Protein AF-A0A3B8MGX2-F1 (afdb_monomer_lite)

pLDDT: mean 72.74, std 21.65, range [36.81, 96.38]

Radius of gyration: 29.21 Å; chains: 1; bounding box: 102×42×41 Å

Foldseek 3Di:
DDDDDDDDDDDDDDDDPDPPPPDPPDDPPPPPPPDDALVNLLVCCVPDPVLVQDPVLSVQSCVLRVVLNVQVVVLVVCCVVVVDPPVVCVVVSVVSSVSNLVSNPVRDDPVSSVVSVVVVVVVVVVVPPPPPPPPPDDDDDDDD

Secondary structure (DSSP, 8-state):
-------------------------------------HHHHHHHHHH-GGG---HHHHHHHHHHHHHHHHHHHHHHHHHHHTSS-TTTTHHHHHHHHHHHHHHHHTTS-HHHHHHHHHHHHHHHHHHHTTSSSSS-SSS-----

Structure (mmCIF, N/CA/C/O backbone):
data_AF-A0A3B8MGX2-F1
#
_entry.id   AF-A0A3B8MGX2-F1
#
loop_
_atom_site.group_PDB
_atom_site.id
_atom_site.type_symbol
_atom_site.label_atom_id
_atom_site.label_alt_id
_atom_site.label_comp_id
_atom_site.label_asym_id
_atom_site.label_entity_id
_atom_site.label_seq_id
_atom_site.pdbx_PDB_ins_code
_atom_site.Cartn_x
_atom_site.Cartn_y
_atom_site.Cartn_z
_atom_site.occupancy
_atom_site.B_iso_or_equiv
_atom_site.auth_seq_id
_atom_site.auth_comp_id
_atom_site.auth_asym_id
_atom_site.auth_atom_id
_atom_site.pdbx_PDB_model_num
ATOM 1 N N . MET A 1 1 ? 86.525 -34.341 19.941 1.00 37.31 1 MET A N 1
ATOM 2 C CA . MET A 1 1 ? 87.361 -33.433 19.127 1.00 37.31 1 MET A CA 1
ATOM 3 C C . MET A 1 1 ? 86.599 -33.042 17.867 1.00 37.31 1 MET A C 1
ATOM 5 O O . MET A 1 1 ? 86.043 -33.927 17.240 1.00 37.31 1 MET A O 1
ATOM 9 N N . LYS A 1 2 ? 86.649 -31.746 17.522 1.00 37.28 2 LYS A N 1
ATOM 10 C CA . LYS A 1 2 ? 86.350 -31.121 16.215 1.00 37.28 2 LYS A CA 1
ATOM 11 C C . LYS A 1 2 ? 84.873 -31.000 15.792 1.00 37.28 2 LYS A C 1
ATOM 13 O O . LYS A 1 2 ? 84.269 -31.911 15.248 1.00 37.28 2 LYS A O 1
ATOM 18 N N . ARG A 1 3 ? 84.354 -29.781 15.997 1.00 47.06 3 ARG A N 1
ATOM 19 C CA . ARG A 1 3 ? 83.264 -29.162 15.228 1.00 47.06 3 ARG A CA 1
ATOM 20 C C . ARG A 1 3 ? 83.761 -28.895 13.804 1.00 47.06 3 ARG A C 1
ATOM 22 O O . ARG A 1 3 ? 84.873 -28.387 13.687 1.00 47.06 3 ARG A O 1
ATOM 29 N N . LEU A 1 4 ? 82.938 -29.115 12.780 1.00 48.00 4 LEU A N 1
ATOM 30 C CA . LEU A 1 4 ? 83.062 -28.420 11.496 1.00 48.00 4 LEU A CA 1
ATOM 31 C C . LEU A 1 4 ? 81.670 -28.074 10.951 1.00 48.00 4 LEU A C 1
ATOM 33 O O . LEU A 1 4 ? 80.771 -28.904 10.885 1.00 48.00 4 LEU A O 1
ATOM 37 N N . ILE A 1 5 ? 81.541 -26.788 10.657 1.00 54.38 5 ILE A N 1
ATOM 38 C CA . ILE A 1 5 ? 80.419 -26.035 10.103 1.00 54.38 5 ILE A CA 1
ATOM 39 C C . ILE A 1 5 ? 80.462 -26.178 8.581 1.00 54.38 5 ILE A C 1
ATOM 41 O O . ILE A 1 5 ? 81.555 -26.027 8.044 1.00 54.38 5 ILE A O 1
ATOM 45 N N . THR A 1 6 ? 79.316 -26.302 7.899 1.00 48.22 6 THR A N 1
ATOM 46 C CA . THR A 1 6 ? 79.133 -25.665 6.577 1.00 48.22 6 THR A CA 1
ATOM 47 C C . THR A 1 6 ? 77.664 -25.564 6.159 1.00 48.22 6 THR A C 1
ATOM 49 O O . THR A 1 6 ? 76.896 -26.517 6.223 1.00 48.22 6 THR A O 1
ATOM 52 N N . LEU A 1 7 ? 77.313 -24.348 5.741 1.00 46.53 7 LEU A N 1
ATOM 53 C CA . LEU A 1 7 ? 76.050 -23.895 5.165 1.00 46.53 7 LEU A CA 1
ATOM 54 C C . LEU A 1 7 ? 75.713 -24.604 3.844 1.00 46.53 7 LEU A C 1
ATOM 56 O O . LEU A 1 7 ? 76.597 -24.827 3.023 1.00 46.53 7 LEU A O 1
ATOM 60 N N . GLY A 1 8 ? 74.421 -24.835 3.600 1.00 42.62 8 GLY A N 1
ATOM 61 C CA . GLY A 1 8 ? 73.889 -25.301 2.317 1.00 42.62 8 GLY A CA 1
ATOM 62 C C . GLY A 1 8 ? 72.459 -24.810 2.110 1.00 42.62 8 GLY A C 1
ATOM 63 O O . GLY A 1 8 ? 71.498 -25.479 2.468 1.00 42.62 8 GLY A O 1
ATOM 64 N N . LEU A 1 9 ? 72.347 -23.596 1.585 1.00 42.53 9 LEU A N 1
ATOM 65 C CA . LEU A 1 9 ? 71.123 -22.895 1.215 1.00 42.53 9 LEU A CA 1
ATOM 66 C C . LEU A 1 9 ? 70.715 -23.338 -0.195 1.00 42.53 9 LEU A C 1
ATOM 68 O O . LEU A 1 9 ? 71.489 -23.094 -1.111 1.00 42.53 9 LEU A O 1
ATOM 72 N N . LEU A 1 10 ? 69.534 -23.938 -0.394 1.00 40.06 10 LEU A N 1
ATOM 73 C CA . LEU A 1 10 ? 68.759 -23.736 -1.628 1.00 40.06 10 LEU A CA 1
ATOM 74 C C . LEU A 1 10 ? 67.329 -24.282 -1.509 1.00 40.06 10 LEU A C 1
ATOM 76 O O . LEU A 1 10 ? 67.101 -25.475 -1.329 1.00 40.06 10 LEU A O 1
ATOM 80 N N . ALA A 1 11 ? 66.372 -23.370 -1.639 1.00 49.62 11 ALA A N 1
ATOM 81 C CA . ALA A 1 11 ? 64.960 -23.650 -1.807 1.00 49.62 11 ALA A CA 1
ATOM 82 C C . ALA A 1 11 ? 64.694 -24.302 -3.173 1.00 49.62 11 ALA A C 1
ATOM 84 O O . ALA A 1 11 ? 65.185 -23.828 -4.196 1.00 49.62 11 ALA A O 1
ATOM 85 N N . LEU A 1 12 ? 63.855 -25.338 -3.190 1.00 42.59 12 LEU A N 1
ATOM 86 C CA . LEU A 1 12 ? 63.234 -25.851 -4.408 1.00 42.59 12 LEU A CA 1
ATOM 87 C C . LEU A 1 12 ? 61.739 -26.069 -4.136 1.00 42.59 12 LEU A C 1
ATOM 89 O O . LEU A 1 12 ? 61.279 -27.176 -3.872 1.00 42.59 12 LEU A O 1
ATOM 93 N N . THR A 1 13 ? 60.978 -24.974 -4.132 1.00 47.22 13 THR A N 1
ATOM 94 C CA . THR A 1 13 ? 59.512 -25.003 -4.140 1.00 47.22 13 THR A CA 1
ATOM 95 C C . THR A 1 13 ? 59.039 -25.451 -5.519 1.00 47.22 13 THR A C 1
ATOM 97 O O . THR A 1 13 ? 59.085 -24.678 -6.476 1.00 47.22 13 THR A O 1
ATOM 100 N N . PHE A 1 14 ? 58.605 -26.706 -5.623 1.00 43.41 14 PHE A N 1
ATOM 101 C CA . PHE A 1 14 ? 57.936 -27.217 -6.814 1.00 43.41 14 PHE A CA 1
ATOM 102 C C . PHE A 1 14 ? 56.498 -26.687 -6.878 1.00 43.41 14 PHE A C 1
ATOM 104 O O . PHE A 1 14 ? 55.756 -26.713 -5.897 1.00 43.41 14 PHE A O 1
ATOM 111 N N . ALA A 1 15 ? 56.157 -26.168 -8.053 1.00 48.53 15 ALA A N 1
ATOM 112 C CA . ALA A 1 15 ? 54.910 -25.513 -8.401 1.00 48.53 15 ALA A CA 1
ATOM 113 C C . ALA A 1 15 ? 53.697 -26.450 -8.368 1.00 48.53 15 ALA A C 1
ATOM 115 O O . ALA A 1 15 ? 53.767 -27.564 -8.877 1.00 48.53 15 ALA A O 1
ATOM 116 N N . LEU A 1 16 ? 52.554 -25.926 -7.919 1.00 43.66 16 LEU A N 1
ATOM 117 C CA . LEU A 1 16 ? 51.241 -26.306 -8.440 1.00 43.66 16 LEU A CA 1
ATOM 118 C C . LEU A 1 16 ? 50.408 -25.030 -8.596 1.00 43.66 16 LEU A C 1
ATOM 120 O O . LEU A 1 16 ? 49.826 -24.513 -7.646 1.00 43.66 16 LEU A O 1
ATOM 124 N N . VAL A 1 17 ? 50.414 -24.504 -9.821 1.00 47.25 17 VAL A N 1
ATOM 125 C CA . VAL A 1 17 ? 49.466 -23.499 -10.302 1.00 47.25 17 VAL A CA 1
ATOM 126 C C . VAL A 1 17 ? 48.119 -24.204 -10.412 1.00 47.25 17 VAL A C 1
ATOM 128 O O . VAL A 1 17 ? 47.888 -24.967 -11.345 1.00 47.25 17 VAL A O 1
ATOM 131 N N . THR A 1 18 ? 47.240 -24.005 -9.436 1.00 50.69 18 THR A N 1
ATOM 132 C CA . THR A 1 18 ? 45.826 -24.313 -9.619 1.00 50.69 18 THR A CA 1
ATOM 133 C C . THR A 1 18 ? 45.207 -23.152 -10.376 1.00 50.69 18 THR A C 1
ATOM 135 O O . THR A 1 18 ? 45.078 -22.039 -9.866 1.00 50.69 18 THR A O 1
ATOM 138 N N . GLU A 1 19 ? 44.871 -23.408 -11.637 1.00 43.12 19 GLU A N 1
ATOM 139 C CA . GLU A 1 19 ? 44.037 -22.530 -12.441 1.00 43.12 19 GLU A CA 1
ATOM 140 C C . GLU A 1 19 ? 42.720 -22.302 -11.694 1.00 43.12 19 GLU A C 1
ATOM 142 O O . GLU A 1 19 ? 41.848 -23.170 -11.613 1.00 43.12 19 GLU A O 1
ATOM 147 N N . VAL A 1 20 ? 42.595 -21.120 -11.091 1.00 45.25 20 VAL A N 1
ATOM 148 C CA . VAL A 1 20 ? 41.325 -20.597 -10.603 1.00 45.25 20 VAL A CA 1
ATOM 149 C C . VAL A 1 20 ? 40.477 -20.350 -11.842 1.00 45.25 20 VAL A C 1
ATOM 151 O O . VAL A 1 20 ? 40.528 -19.285 -12.456 1.00 45.25 20 VAL A O 1
ATOM 154 N N . LEU A 1 21 ? 39.712 -21.368 -12.232 1.00 44.41 21 LEU A N 1
ATOM 155 C CA . LEU A 1 21 ? 38.570 -21.216 -13.116 1.00 44.41 21 LEU A CA 1
ATOM 156 C C . LEU A 1 21 ? 37.680 -20.140 -12.498 1.00 44.41 21 LEU A C 1
ATOM 158 O O . LEU A 1 21 ? 37.037 -20.350 -11.467 1.00 44.41 21 LEU A O 1
ATOM 162 N N . ALA A 1 22 ? 37.694 -18.961 -13.116 1.00 52.34 22 ALA A N 1
ATOM 163 C CA . ALA A 1 22 ? 36.759 -17.892 -12.844 1.00 52.34 22 ALA A CA 1
ATOM 164 C C . ALA A 1 22 ? 35.351 -18.443 -13.081 1.00 52.34 22 ALA A C 1
ATOM 166 O O . ALA A 1 22 ? 34.870 -18.527 -14.209 1.00 52.34 22 ALA A O 1
ATOM 167 N N . GLN A 1 23 ? 34.706 -18.875 -12.001 1.00 50.75 23 GLN A N 1
ATOM 168 C CA . GLN A 1 23 ? 33.312 -19.266 -12.018 1.00 50.75 23 GLN A CA 1
ATOM 169 C C . GLN A 1 23 ? 32.519 -18.031 -12.472 1.00 50.75 23 GLN A C 1
ATOM 171 O O . GLN A 1 23 ? 32.592 -16.998 -11.796 1.00 50.75 23 GLN A O 1
ATOM 176 N N . PRO A 1 24 ? 31.801 -18.076 -13.612 1.00 41.59 24 PRO A N 1
ATOM 177 C CA . PRO A 1 24 ? 30.966 -16.961 -14.021 1.00 41.59 24 PRO A CA 1
ATOM 178 C C . PRO A 1 24 ? 29.968 -16.743 -12.892 1.00 41.59 24 PRO A C 1
ATOM 180 O O . PRO A 1 24 ? 29.221 -17.654 -12.530 1.00 41.59 24 PRO A O 1
ATOM 183 N N . GLY A 1 25 ? 30.044 -15.569 -12.267 1.00 40.06 25 GLY A N 1
ATOM 184 C CA . GLY A 1 25 ? 29.260 -15.199 -11.099 1.00 40.06 25 GLY A CA 1
ATOM 185 C C . GLY A 1 25 ? 27.770 -15.212 -11.416 1.00 40.06 25 GLY A C 1
ATOM 186 O O . GLY A 1 25 ? 27.173 -14.179 -11.705 1.00 40.06 25 GLY A O 1
ATOM 187 N N . GLY A 1 26 ? 27.173 -16.399 -11.346 1.00 48.34 26 GLY A N 1
ATOM 188 C CA . GLY A 1 26 ? 25.745 -16.624 -11.308 1.00 48.34 26 GLY A CA 1
ATOM 189 C C . GLY A 1 26 ? 25.207 -16.004 -10.033 1.00 48.34 26 GLY A C 1
ATOM 190 O O . GLY A 1 26 ? 25.505 -16.433 -8.922 1.00 48.34 26 GLY A O 1
ATOM 191 N N . GLY A 1 27 ? 24.436 -14.943 -10.197 1.00 36.81 27 GLY A N 1
ATOM 192 C CA . GLY A 1 27 ? 23.870 -14.238 -9.067 1.00 36.81 27 GLY A CA 1
ATOM 193 C C . GLY A 1 27 ? 23.334 -12.897 -9.493 1.00 36.81 27 GLY A C 1
ATOM 194 O O . GLY A 1 27 ? 23.743 -11.874 -8.946 1.00 36.81 27 GLY A O 1
ATOM 195 N N . GLY A 1 28 ? 22.419 -12.904 -10.469 1.00 37.44 28 GLY A N 1
ATOM 196 C CA . GLY A 1 28 ? 21.521 -11.786 -10.705 1.00 37.44 28 GLY A CA 1
ATOM 197 C C . GLY A 1 28 ? 20.868 -11.440 -9.376 1.00 37.44 28 GLY A C 1
ATOM 198 O O . GLY A 1 28 ? 19.913 -12.088 -8.946 1.00 37.44 28 GLY A O 1
ATOM 199 N N . ARG A 1 29 ? 21.445 -10.456 -8.678 1.00 40.38 29 ARG A N 1
ATOM 200 C CA . ARG A 1 29 ? 20.875 -9.879 -7.473 1.00 40.38 29 ARG A CA 1
ATOM 201 C C . ARG A 1 29 ? 19.567 -9.286 -7.944 1.00 40.38 29 ARG A C 1
ATOM 203 O O . ARG A 1 29 ? 19.558 -8.187 -8.492 1.00 40.38 29 ARG A O 1
ATOM 210 N N . ARG A 1 30 ? 18.486 -10.056 -7.774 1.00 45.31 30 ARG A N 1
ATOM 211 C CA . ARG A 1 30 ? 17.109 -9.584 -7.820 1.00 45.31 30 ARG A CA 1
ATOM 212 C C . ARG A 1 30 ? 17.094 -8.353 -6.934 1.00 45.31 30 ARG A C 1
ATOM 214 O O . ARG A 1 30 ? 17.028 -8.447 -5.711 1.00 45.31 30 ARG A O 1
ATOM 221 N N . ARG A 1 31 ? 17.241 -7.192 -7.565 1.00 42.41 31 ARG A N 1
ATOM 222 C CA . ARG A 1 31 ? 17.052 -5.884 -6.967 1.00 42.41 31 ARG A CA 1
ATOM 223 C C . ARG A 1 31 ? 15.543 -5.787 -6.805 1.00 42.41 31 ARG A C 1
ATOM 225 O O . ARG A 1 31 ? 14.868 -5.155 -7.603 1.00 42.41 31 ARG A O 1
ATOM 232 N N . GLY A 1 32 ? 15.017 -6.566 -5.857 1.00 44.12 32 GLY A N 1
ATOM 233 C CA . GLY A 1 32 ? 13.612 -6.572 -5.510 1.00 44.12 32 GLY A CA 1
ATOM 234 C C . GLY A 1 32 ? 13.276 -5.142 -5.155 1.00 44.12 32 GLY A C 1
ATOM 235 O O . GLY A 1 32 ? 13.876 -4.588 -4.233 1.00 44.12 32 GLY A O 1
ATOM 236 N N . GLY A 1 33 ? 12.418 -4.527 -5.965 1.00 45.06 33 GLY A N 1
ATOM 237 C CA . GLY A 1 33 ? 11.895 -3.200 -5.704 1.00 45.06 33 GLY A CA 1
ATOM 238 C C . GLY A 1 33 ? 11.303 -3.217 -4.306 1.00 45.06 33 GLY A C 1
ATOM 239 O O . GLY A 1 33 ? 10.255 -3.817 -4.085 1.00 45.06 33 GLY A O 1
ATOM 240 N N . GLY A 1 34 ? 12.031 -2.628 -3.357 1.00 48.75 34 GLY A N 1
ATOM 241 C CA . GLY A 1 34 ? 11.608 -2.442 -1.978 1.00 48.75 34 GLY A CA 1
ATOM 242 C C . GLY A 1 34 ? 10.520 -1.381 -1.942 1.00 48.75 34 GLY A C 1
ATOM 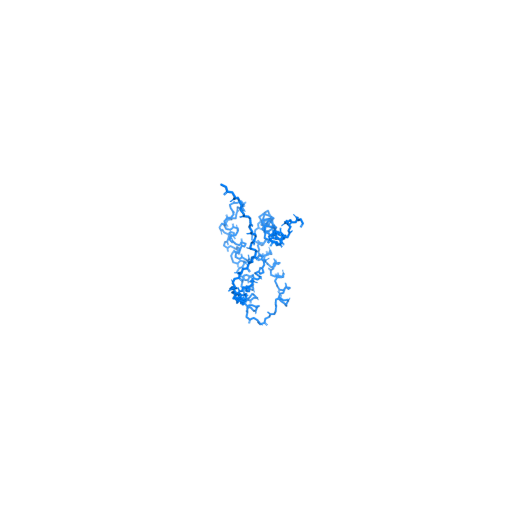243 O O . GLY A 1 34 ? 10.758 -0.255 -1.523 1.00 48.75 34 GLY A O 1
ATOM 244 N N . GLY A 1 35 ? 9.357 -1.726 -2.480 1.00 60.88 35 GLY A N 1
ATOM 245 C CA . GLY A 1 35 ? 8.132 -0.958 -2.391 1.00 60.88 35 GLY A CA 1
ATOM 246 C C . GLY A 1 35 ? 7.161 -1.711 -1.500 1.00 60.88 35 GLY A C 1
ATOM 247 O O . GLY A 1 35 ? 7.016 -2.927 -1.621 1.00 60.88 35 GLY A O 1
ATOM 248 N N . VAL A 1 36 ? 6.509 -0.988 -0.594 1.00 65.81 36 VAL A N 1
ATOM 249 C CA . VAL A 1 36 ? 5.391 -1.527 0.182 1.00 65.81 36 VAL A CA 1
ATOM 250 C C . VAL A 1 36 ? 4.317 -2.010 -0.797 1.00 65.81 36 VAL A C 1
ATOM 252 O O . VAL A 1 36 ? 3.936 -1.272 -1.705 1.00 65.81 36 VAL A O 1
ATOM 255 N N . ASN A 1 37 ? 3.854 -3.249 -0.637 1.00 83.06 37 ASN A N 1
ATOM 256 C CA . ASN A 1 37 ? 2.813 -3.841 -1.476 1.00 83.06 37 ASN A CA 1
ATOM 257 C C . ASN A 1 37 ? 1.518 -4.090 -0.682 1.00 83.06 37 ASN A C 1
ATOM 259 O O . ASN A 1 37 ? 1.527 -4.139 0.550 1.00 83.06 37 ASN A O 1
ATOM 263 N N . ALA A 1 38 ? 0.399 -4.244 -1.394 1.00 85.31 38 ALA A N 1
ATOM 264 C CA . ALA A 1 38 ? -0.926 -4.447 -0.797 1.00 85.31 38 ALA A CA 1
ATOM 265 C C . ALA A 1 38 ? -0.991 -5.654 0.149 1.00 85.31 38 ALA A C 1
ATOM 267 O O . ALA A 1 38 ? -1.525 -5.548 1.252 1.00 85.31 38 ALA A O 1
ATOM 268 N N . SER A 1 39 ? -0.399 -6.780 -0.247 1.00 86.62 39 SER A N 1
ATOM 269 C CA . SER A 1 39 ? -0.384 -8.004 0.560 1.00 86.62 39 SER A CA 1
ATOM 270 C C . SER A 1 39 ? 0.414 -7.839 1.853 1.00 86.62 39 SER A C 1
ATOM 272 O O . SER A 1 39 ? 0.032 -8.372 2.889 1.00 86.62 39 SER A O 1
ATOM 274 N N . GLN A 1 40 ? 1.503 -7.078 1.808 1.00 87.25 40 GLN A N 1
ATOM 275 C CA . GLN A 1 40 ? 2.354 -6.776 2.948 1.00 87.25 40 GLN A CA 1
ATOM 276 C C . GLN A 1 40 ? 1.637 -5.857 3.933 1.00 87.25 40 GLN A C 1
ATOM 278 O O . GLN A 1 40 ? 1.715 -6.111 5.129 1.00 87.25 40 GLN A O 1
ATOM 283 N N . ILE A 1 41 ? 0.908 -4.839 3.458 1.00 87.12 41 ILE A N 1
ATOM 284 C CA . ILE A 1 41 ? 0.064 -4.012 4.336 1.00 87.12 41 ILE A CA 1
ATOM 285 C C . ILE A 1 41 ? -1.012 -4.863 4.993 1.00 87.12 41 ILE A C 1
ATOM 287 O O . ILE A 1 41 ? -1.167 -4.805 6.209 1.00 87.12 41 ILE A O 1
ATOM 291 N N . LEU A 1 42 ? -1.737 -5.661 4.206 1.00 89.50 42 LEU A N 1
ATOM 292 C CA . LEU A 1 42 ? -2.816 -6.482 4.740 1.00 89.50 42 LEU A CA 1
ATOM 293 C C . LEU A 1 42 ? -2.290 -7.476 5.781 1.00 89.50 42 LEU A C 1
ATOM 295 O O . LEU A 1 42 ? -2.876 -7.593 6.849 1.00 89.50 42 LEU A O 1
ATOM 299 N N . GLY A 1 43 ? -1.165 -8.140 5.504 1.00 88.62 43 GLY A N 1
ATOM 300 C CA . GLY A 1 43 ? -0.521 -9.035 6.464 1.00 88.62 43 GLY A CA 1
ATOM 301 C C . GLY A 1 43 ? -0.061 -8.301 7.723 1.00 88.62 43 GLY A C 1
ATOM 302 O O . GLY A 1 43 ? -0.287 -8.776 8.827 1.00 88.62 43 GLY A O 1
ATOM 303 N N . MET A 1 44 ? 0.530 -7.118 7.575 1.00 87.81 44 MET A N 1
ATOM 304 C CA . MET A 1 44 ? 0.977 -6.322 8.715 1.00 87.81 44 MET A CA 1
ATOM 305 C C . MET A 1 44 ? -0.189 -5.912 9.619 1.00 87.81 44 MET A C 1
ATOM 307 O O . MET A 1 44 ? -0.087 -6.065 10.827 1.00 87.81 44 MET A O 1
ATOM 311 N N . LEU A 1 45 ? -1.308 -5.466 9.043 1.00 89.19 45 LEU A N 1
ATOM 312 C CA . LEU A 1 45 ? -2.506 -5.088 9.797 1.00 89.19 45 LEU A CA 1
ATOM 313 C C . LEU A 1 45 ? -3.237 -6.295 10.400 1.00 89.19 45 LEU A C 1
ATOM 315 O O . LEU A 1 45 ? -3.772 -6.192 11.495 1.00 89.19 45 LEU A O 1
ATOM 319 N N . ALA A 1 46 ? -3.254 -7.438 9.709 1.00 89.44 46 ALA A N 1
ATOM 320 C CA . ALA A 1 46 ? -3.931 -8.645 10.185 1.00 89.44 46 ALA A CA 1
ATOM 321 C C . ALA A 1 46 ? -3.258 -9.273 11.415 1.00 89.44 46 ALA A C 1
ATOM 323 O O . ALA A 1 46 ? -3.923 -9.948 12.194 1.00 89.44 46 ALA A O 1
ATOM 324 N N . PHE A 1 47 ? -1.949 -9.068 11.584 1.00 88.06 47 PHE A N 1
ATOM 325 C CA . PHE A 1 47 ? -1.172 -9.661 12.676 1.00 88.06 47 PHE A CA 1
ATOM 326 C C . PHE A 1 47 ? -0.636 -8.631 13.681 1.00 88.06 47 PHE A C 1
ATOM 328 O O . PHE A 1 47 ? 0.086 -9.004 14.604 1.00 88.06 47 PHE A O 1
ATOM 335 N N . ASP A 1 48 ? -0.980 -7.349 13.531 1.00 84.12 48 ASP A N 1
ATOM 336 C CA . ASP A 1 48 ? -0.609 -6.307 14.487 1.00 84.12 48 ASP A CA 1
ATOM 337 C C . ASP A 1 48 ? -1.717 -6.091 15.521 1.00 84.12 48 ASP A C 1
ATOM 339 O O . ASP A 1 48 ? -2.674 -5.348 15.291 1.00 84.12 48 ASP A O 1
ATOM 343 N N . ALA A 1 49 ? -1.556 -6.702 16.695 1.00 80.12 49 ALA A N 1
ATOM 344 C CA . ALA A 1 49 ? -2.473 -6.524 17.817 1.00 80.12 49 ALA A CA 1
ATOM 345 C C . ALA A 1 49 ? -2.581 -5.053 18.272 1.00 80.12 49 ALA A C 1
ATOM 347 O O . ALA A 1 49 ? -3.620 -4.643 18.792 1.00 80.12 49 ALA A O 1
ATOM 348 N N . GLU A 1 50 ? -1.551 -4.229 18.045 1.00 82.62 50 GLU A N 1
ATOM 349 C CA . GLU A 1 50 ? -1.552 -2.817 18.440 1.00 82.62 50 GLU A CA 1
ATOM 350 C C . GLU A 1 50 ? -2.367 -1.938 17.482 1.00 82.62 50 GLU A C 1
ATOM 352 O O . GLU A 1 50 ? -2.813 -0.846 17.852 1.00 82.62 50 GLU A O 1
ATOM 357 N N . SER A 1 51 ? -2.608 -2.395 16.251 1.00 81.75 51 SER A N 1
ATOM 358 C CA . SER A 1 51 ? -3.401 -1.659 15.261 1.00 81.75 51 SER A CA 1
ATOM 359 C C . SER A 1 51 ? -4.904 -1.652 15.580 1.00 81.75 51 SER A C 1
ATOM 361 O O . SER A 1 51 ? -5.626 -0.768 15.103 1.00 81.75 51 SER A O 1
ATOM 363 N N . ASN A 1 52 ? -5.362 -2.580 16.435 1.00 86.75 52 ASN A N 1
ATOM 364 C CA . ASN A 1 52 ? -6.761 -2.758 16.841 1.00 86.75 52 ASN A CA 1
ATOM 365 C C . ASN A 1 52 ? -7.725 -2.718 15.639 1.00 86.75 52 ASN A C 1
ATOM 367 O O . ASN A 1 52 ? -8.723 -1.990 15.634 1.00 86.75 52 ASN A O 1
ATOM 371 N N . ILE A 1 53 ? -7.345 -3.413 14.566 1.00 91.62 53 ILE A N 1
ATOM 372 C CA . ILE A 1 53 ? -8.125 -3.535 13.335 1.00 91.62 53 ILE A CA 1
ATOM 373 C C . ILE A 1 53 ? -9.163 -4.631 13.556 1.00 91.62 53 ILE A C 1
ATOM 375 O O . ILE A 1 53 ? -8.830 -5.711 14.036 1.00 91.62 53 ILE A O 1
ATOM 379 N N . THR A 1 54 ? -10.421 -4.361 13.215 1.00 93.31 54 THR A N 1
ATOM 380 C CA . THR A 1 54 ? -11.481 -5.371 13.334 1.00 93.31 54 THR A CA 1
ATOM 381 C C . THR A 1 54 ? -11.497 -6.317 12.133 1.00 93.31 54 THR A C 1
ATOM 383 O O . THR A 1 54 ? -11.067 -5.948 11.038 1.00 93.31 54 THR A O 1
ATOM 386 N N . ASP A 1 55 ? -12.080 -7.505 12.294 1.00 93.00 55 ASP A N 1
ATOM 387 C CA . ASP A 1 55 ? -12.263 -8.456 11.187 1.00 93.00 55 ASP A CA 1
ATOM 388 C C . ASP A 1 55 ? -13.048 -7.836 10.020 1.00 93.00 55 ASP A C 1
ATOM 390 O O . ASP A 1 55 ? -12.656 -7.962 8.858 1.00 93.00 55 ASP A O 1
ATOM 394 N N . ASP A 1 56 ? -14.091 -7.057 10.320 1.00 95.12 56 ASP A N 1
ATOM 395 C CA . ASP A 1 56 ? -14.843 -6.300 9.315 1.00 95.12 56 ASP A CA 1
ATOM 396 C C . ASP A 1 56 ? -13.960 -5.303 8.551 1.00 95.12 56 ASP A C 1
ATOM 398 O O . ASP A 1 56 ? -14.108 -5.130 7.336 1.00 95.12 56 ASP A O 1
ATOM 402 N N . GLN A 1 57 ? -13.030 -4.633 9.242 1.00 94.69 57 GLN A N 1
ATOM 403 C CA . GLN A 1 57 ? -12.063 -3.747 8.597 1.00 94.69 57 GLN A CA 1
ATOM 404 C C . GLN A 1 57 ? -11.085 -4.542 7.726 1.00 94.69 57 GLN A C 1
ATOM 406 O O . GLN A 1 57 ? -10.780 -4.088 6.625 1.00 94.69 57 GLN A O 1
ATOM 411 N N . LEU A 1 58 ? -10.643 -5.734 8.142 1.00 94.31 58 LEU A N 1
ATOM 412 C CA . LEU A 1 58 ? -9.789 -6.603 7.320 1.00 94.31 58 LEU A CA 1
ATOM 413 C C . LEU A 1 58 ? -10.498 -7.071 6.045 1.00 94.31 58 LEU A C 1
ATOM 415 O O . LEU A 1 58 ? -9.900 -7.047 4.966 1.00 94.31 58 LEU A O 1
ATOM 419 N N . VAL A 1 59 ? -11.778 -7.445 6.131 1.00 96.31 59 VAL A N 1
ATOM 420 C CA . VAL A 1 59 ? -12.584 -7.827 4.959 1.00 96.31 59 VAL A CA 1
ATOM 421 C C . VAL A 1 59 ? -12.717 -6.652 3.988 1.00 96.31 59 VAL A C 1
ATOM 423 O O . VAL A 1 59 ? -12.472 -6.808 2.787 1.00 96.31 59 VAL A O 1
ATOM 426 N N . LYS A 1 60 ? -13.034 -5.455 4.496 1.00 96.38 60 LYS A N 1
ATOM 427 C CA . LYS A 1 60 ? -13.144 -4.234 3.680 1.00 96.38 60 LYS A CA 1
ATOM 428 C C . LYS A 1 60 ? -11.807 -3.823 3.067 1.00 96.38 60 LYS A C 1
ATOM 430 O O . LYS A 1 60 ? -11.760 -3.499 1.883 1.00 96.38 60 LYS A O 1
ATOM 435 N N . LEU A 1 61 ? -10.715 -3.905 3.828 1.00 95.19 61 LEU A N 1
ATOM 436 C CA . LEU A 1 61 ? -9.360 -3.659 3.331 1.00 95.19 61 LEU A CA 1
ATOM 437 C C . LEU A 1 61 ? -9.006 -4.619 2.203 1.00 95.19 61 LEU A C 1
ATOM 439 O O . LEU A 1 61 ? -8.484 -4.190 1.180 1.00 95.19 61 LEU A O 1
ATOM 443 N N . ARG A 1 62 ? -9.316 -5.910 2.348 1.00 94.38 62 ARG A N 1
ATOM 444 C CA . ARG A 1 62 ? -9.074 -6.897 1.293 1.00 94.38 62 ARG A CA 1
ATOM 445 C C . ARG A 1 62 ? -9.812 -6.533 0.009 1.00 94.38 62 ARG A C 1
ATOM 447 O O . ARG A 1 62 ? -9.217 -6.606 -1.064 1.00 94.38 62 ARG A O 1
ATOM 454 N N . ALA A 1 63 ? -11.079 -6.139 0.116 1.00 96.12 63 ALA A N 1
ATOM 455 C CA . ALA A 1 63 ? -11.874 -5.711 -1.030 1.00 96.12 63 ALA A CA 1
ATOM 456 C C . ALA A 1 63 ? -11.291 -4.447 -1.690 1.00 96.12 63 ALA A C 1
ATOM 458 O O . ALA A 1 63 ? -11.109 -4.433 -2.906 1.00 96.12 63 ALA A O 1
ATOM 459 N N . ALA A 1 64 ? -10.924 -3.437 -0.893 1.00 94.94 64 ALA A N 1
ATOM 460 C CA . ALA A 1 64 ? -10.359 -2.175 -1.372 1.00 94.94 64 ALA A CA 1
ATOM 461 C C . ALA A 1 64 ? -8.959 -2.333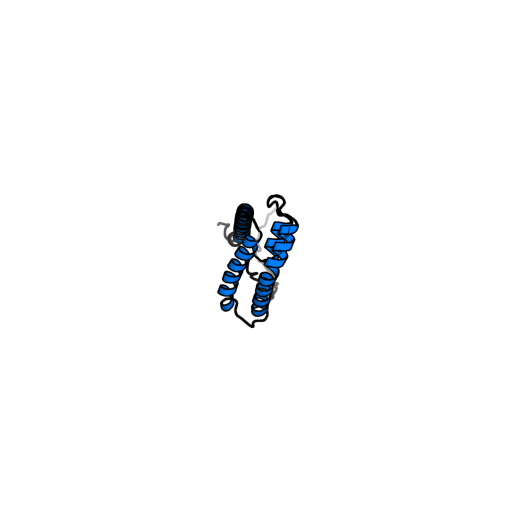 -1.996 1.00 94.94 64 ALA A C 1
ATOM 463 O O . ALA A 1 64 ? -8.642 -1.700 -2.999 1.00 94.94 64 ALA A O 1
ATOM 464 N N . LEU A 1 65 ? -8.119 -3.207 -1.435 1.00 94.38 65 LEU A N 1
ATOM 465 C CA . LEU A 1 65 ? -6.737 -3.411 -1.875 1.00 94.38 65 LEU A CA 1
ATOM 466 C C . LEU A 1 65 ? -6.605 -4.369 -3.063 1.00 94.38 65 LEU A C 1
ATOM 468 O O . LEU A 1 65 ? -5.599 -4.317 -3.770 1.00 94.38 65 LEU A O 1
ATOM 472 N N . LYS A 1 66 ? -7.593 -5.240 -3.308 1.00 95.06 66 LYS A N 1
ATOM 473 C CA . LYS A 1 66 ? -7.585 -6.198 -4.426 1.00 95.06 66 LYS A CA 1
ATOM 474 C C . LYS A 1 66 ? -7.297 -5.551 -5.796 1.00 95.06 66 LYS A C 1
ATOM 476 O O . LYS A 1 66 ? -6.391 -6.047 -6.467 1.00 95.06 66 LYS A O 1
ATOM 481 N N . PRO A 1 67 ? -7.983 -4.472 -6.229 1.00 94.19 67 PRO A N 1
ATOM 482 C CA . PRO A 1 67 ? -7.692 -3.845 -7.521 1.00 94.19 67 PRO A CA 1
ATOM 483 C C . PRO A 1 67 ? -6.275 -3.257 -7.586 1.00 94.19 67 PRO A C 1
ATOM 485 O O . PRO A 1 67 ? -5.578 -3.456 -8.580 1.00 94.19 67 PRO A O 1
ATOM 488 N N . VAL A 1 68 ? -5.807 -2.608 -6.513 1.00 93.69 68 VAL A N 1
ATOM 489 C CA . VAL A 1 68 ? -4.445 -2.041 -6.439 1.00 93.69 68 VAL A CA 1
ATOM 490 C C . VAL A 1 68 ? -3.392 -3.150 -6.520 1.00 93.69 68 VAL A C 1
ATOM 492 O O . VAL A 1 68 ? -2.405 -3.035 -7.247 1.00 93.69 68 VAL A O 1
ATOM 495 N N . HIS A 1 69 ? -3.621 -4.266 -5.823 1.00 92.62 69 HIS A N 1
ATOM 496 C CA . HIS A 1 69 ? -2.750 -5.437 -5.875 1.00 92.62 69 HIS A CA 1
ATOM 497 C C . HIS A 1 69 ? -2.654 -6.029 -7.284 1.00 92.62 69 HIS A C 1
ATOM 499 O O . HIS A 1 69 ? -1.570 -6.429 -7.717 1.00 92.62 69 HIS A O 1
ATOM 505 N N . GLN A 1 70 ? -3.774 -6.078 -8.004 1.00 94.69 70 GLN A N 1
ATOM 506 C CA . GLN A 1 70 ? -3.809 -6.602 -9.361 1.00 94.69 70 GLN A CA 1
ATOM 507 C C . GLN A 1 70 ? -3.010 -5.711 -10.319 1.00 94.69 70 GLN A C 1
ATOM 509 O O . GLN A 1 70 ? -2.089 -6.212 -10.961 1.00 94.69 70 GLN A O 1
ATOM 514 N N . LYS A 1 71 ? -3.228 -4.387 -10.289 1.00 93.00 71 LYS A N 1
ATOM 515 C CA . LYS A 1 71 ? -2.421 -3.420 -11.057 1.00 93.00 71 LYS A CA 1
ATOM 516 C C . LYS A 1 71 ? -0.925 -3.551 -10.761 1.00 93.00 71 LYS A C 1
ATOM 518 O O . LYS A 1 71 ? -0.109 -3.599 -11.676 1.00 93.00 71 LYS A O 1
ATOM 523 N N . GLN A 1 72 ? -0.557 -3.656 -9.482 1.00 90.75 72 GLN A N 1
ATOM 524 C CA . GLN A 1 72 ? 0.838 -3.840 -9.078 1.00 90.75 72 GLN A CA 1
ATOM 525 C C . GLN A 1 72 ? 1.426 -5.150 -9.620 1.00 90.75 72 GLN A C 1
ATOM 527 O O . GLN A 1 72 ? 2.579 -5.183 -10.051 1.00 90.75 72 GLN A O 1
ATOM 532 N N . THR A 1 73 ? 0.650 -6.232 -9.596 1.00 91.44 73 THR A N 1
ATOM 533 C CA . THR A 1 73 ? 1.077 -7.545 -10.094 1.00 91.44 73 THR A CA 1
ATOM 534 C C . THR A 1 73 ? 1.290 -7.522 -11.602 1.00 91.44 73 THR A C 1
ATOM 536 O O . THR A 1 73 ? 2.290 -8.062 -12.075 1.00 91.44 73 THR A O 1
ATOM 539 N N . ASP A 1 74 ? 0.389 -6.886 -12.346 1.00 92.88 74 ASP A N 1
ATOM 540 C CA . ASP A 1 74 ? 0.477 -6.778 -13.801 1.00 92.88 74 ASP A CA 1
ATOM 541 C C . ASP A 1 74 ? 1.646 -5.874 -14.219 1.00 92.88 74 ASP A C 1
ATOM 543 O O . ASP A 1 74 ? 2.439 -6.256 -15.077 1.00 92.88 74 ASP A O 1
ATOM 547 N N . LEU A 1 75 ? 1.866 -4.759 -13.514 1.00 90.62 75 LEU A N 1
ATOM 548 C CA . LEU A 1 75 ? 3.016 -3.878 -13.737 1.00 90.62 75 LEU A CA 1
ATOM 549 C C . LEU A 1 75 ? 4.356 -4.570 -13.433 1.00 90.62 75 LEU A C 1
ATOM 551 O O . LEU A 1 75 ? 5.331 -4.439 -14.167 1.00 90.62 75 LEU A O 1
ATOM 555 N N . LEU A 1 76 ? 4.431 -5.356 -12.355 1.00 88.88 76 LEU A N 1
ATOM 556 C CA . LEU A 1 76 ? 5.629 -6.153 -12.067 1.00 88.88 76 LEU A CA 1
ATOM 557 C C . LEU A 1 76 ? 5.822 -7.294 -13.071 1.00 88.88 76 LEU A C 1
ATOM 559 O O . LEU A 1 76 ? 6.960 -7.706 -13.311 1.00 88.88 76 LEU A O 1
ATOM 563 N N . ARG A 1 77 ? 4.732 -7.829 -13.632 1.00 91.44 77 ARG A N 1
ATOM 564 C CA . ARG A 1 77 ? 4.781 -8.852 -14.678 1.00 91.44 77 ARG A CA 1
ATOM 565 C C . ARG A 1 77 ? 5.350 -8.272 -15.968 1.00 91.44 77 ARG A C 1
ATOM 567 O O . ARG A 1 77 ? 6.266 -8.895 -16.497 1.00 91.44 77 ARG A O 1
ATOM 574 N N . SER A 1 78 ? 4.895 -7.096 -16.407 1.00 91.12 78 SER A N 1
ATOM 575 C CA . SER A 1 78 ? 5.391 -6.452 -17.632 1.00 91.12 78 SER A CA 1
ATOM 576 C C . SER A 1 78 ? 6.901 -6.207 -17.548 1.00 91.12 78 SER A C 1
ATOM 578 O O . SER A 1 78 ? 7.643 -6.621 -18.437 1.00 91.12 78 SER A O 1
ATOM 580 N N . VAL A 1 79 ? 7.390 -5.694 -16.411 1.00 90.56 79 VAL A N 1
ATOM 581 C CA . VAL A 1 79 ? 8.836 -5.528 -16.170 1.00 90.56 79 VAL A CA 1
ATOM 582 C C . VAL A 1 79 ? 9.575 -6.860 -16.180 1.00 90.56 79 VAL A C 1
ATOM 584 O O . VAL A 1 79 ? 10.629 -6.991 -16.792 1.00 90.56 79 VAL A O 1
ATOM 587 N N . ARG A 1 80 ? 9.047 -7.879 -15.492 1.00 88.62 80 ARG A N 1
ATOM 588 C CA . ARG A 1 80 ? 9.705 -9.193 -15.413 1.00 88.62 80 ARG A CA 1
ATOM 589 C C . ARG A 1 80 ? 9.783 -9.881 -16.774 1.00 88.62 80 ARG A C 1
ATOM 591 O O . ARG A 1 80 ? 10.738 -10.612 -17.013 1.00 88.62 80 ARG A O 1
ATOM 598 N N . SER A 1 81 ? 8.777 -9.679 -17.618 1.00 92.69 81 SER A N 1
ATOM 599 C CA . SER A 1 81 ? 8.734 -10.220 -18.976 1.00 92.69 81 SER A CA 1
ATOM 600 C C . SER A 1 81 ? 9.623 -9.464 -19.967 1.00 92.69 81 SER A C 1
ATOM 602 O O . SER A 1 81 ? 9.864 -9.977 -21.052 1.00 92.69 81 SER A O 1
ATOM 604 N N . GLY A 1 82 ? 10.126 -8.279 -19.597 1.00 89.44 82 GLY A N 1
ATOM 605 C CA . GLY A 1 82 ? 10.892 -7.406 -20.489 1.00 89.44 82 GLY A CA 1
ATOM 606 C C . GLY A 1 82 ? 10.033 -6.575 -21.447 1.00 89.44 82 GLY A C 1
ATOM 607 O O . GLY A 1 82 ? 10.583 -5.908 -22.310 1.00 89.44 82 GLY A O 1
ATOM 608 N N . GLU A 1 83 ? 8.705 -6.593 -21.300 1.00 92.12 83 GLU A N 1
ATOM 609 C CA . GLU A 1 83 ? 7.774 -5.778 -22.097 1.00 92.12 83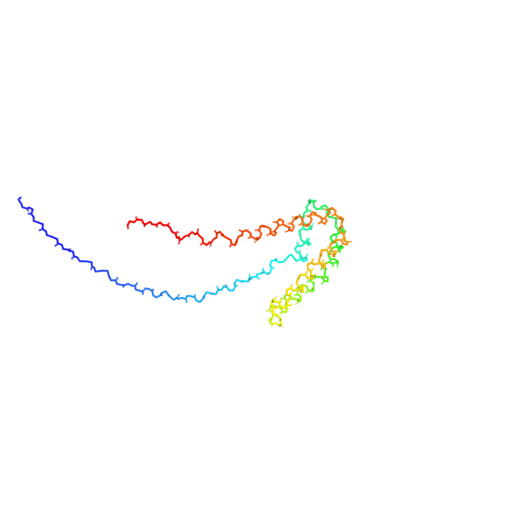 GLU A CA 1
ATOM 610 C C . GLU A 1 83 ? 7.943 -4.275 -21.827 1.00 92.12 8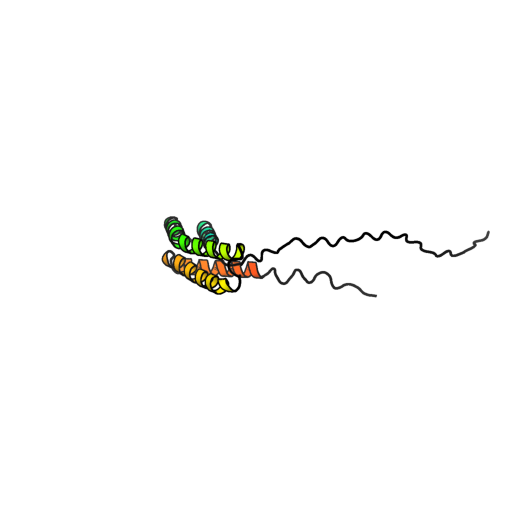3 GLU A C 1
ATOM 612 O O . GLU A 1 83 ? 7.767 -3.455 -22.723 1.00 92.12 83 GLU A O 1
ATOM 617 N N . ARG A 1 84 ? 8.284 -3.908 -20.585 1.00 89.25 84 ARG A N 1
ATOM 618 C CA . ARG A 1 84 ? 8.553 -2.523 -20.174 1.00 89.25 84 ARG A CA 1
ATOM 619 C C . ARG A 1 84 ? 9.822 -2.454 -19.341 1.00 89.25 84 ARG A C 1
ATOM 621 O O . ARG A 1 84 ? 10.053 -3.328 -18.501 1.00 89.25 84 ARG A O 1
ATOM 628 N N . ASP A 1 85 ? 10.589 -1.381 -19.496 1.00 88.94 85 ASP A N 1
ATOM 629 C CA . ASP A 1 85 ? 11.752 -1.142 -18.651 1.00 88.94 85 ASP A CA 1
ATOM 630 C C . ASP A 1 85 ? 11.357 -0.653 -17.254 1.00 88.94 85 ASP A C 1
ATOM 632 O O . ASP A 1 85 ? 10.315 -0.034 -17.025 1.00 88.94 85 ASP A O 1
ATOM 636 N N . PHE A 1 86 ? 12.229 -0.913 -16.273 1.00 82.62 86 PHE A N 1
ATOM 637 C CA . PHE A 1 86 ? 11.983 -0.489 -14.892 1.00 82.62 86 PHE A CA 1
ATOM 638 C C . PHE A 1 86 ? 11.910 1.040 -14.745 1.00 82.62 86 PHE A C 1
ATOM 640 O O . PHE A 1 86 ? 11.240 1.540 -13.841 1.00 82.62 86 PHE A O 1
ATOM 647 N N . GLN A 1 87 ? 12.621 1.784 -15.598 1.00 86.50 87 GLN A N 1
ATOM 648 C CA . GLN A 1 87 ? 12.569 3.246 -15.586 1.00 86.50 87 GLN A CA 1
ATOM 649 C C . GLN A 1 87 ? 11.187 3.749 -16.010 1.00 86.50 87 GLN A C 1
ATOM 651 O O . GLN A 1 87 ? 10.638 4.619 -15.335 1.00 86.50 87 GLN A O 1
ATOM 656 N N . ASP A 1 88 ? 10.586 3.116 -17.016 1.00 86.50 88 ASP A N 1
ATOM 657 C CA . ASP A 1 88 ?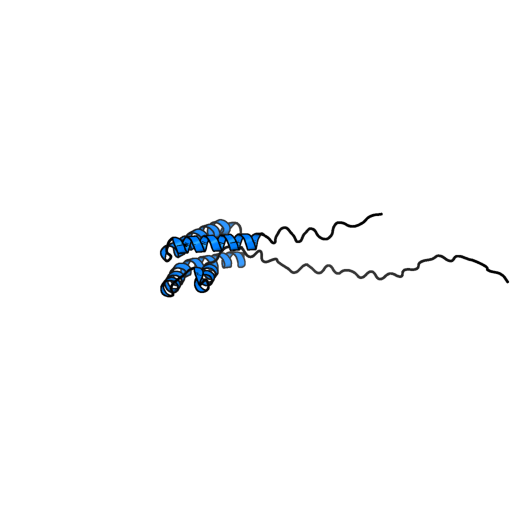 9.301 3.521 -17.593 1.00 86.50 88 ASP A CA 1
ATOM 658 C C . ASP A 1 88 ? 8.119 3.256 -16.663 1.00 86.50 88 ASP A C 1
ATOM 660 O O . ASP A 1 88 ? 7.103 3.939 -16.728 1.00 86.50 88 ASP A O 1
ATOM 664 N N . VAL A 1 89 ? 8.227 2.256 -15.786 1.00 88.12 89 VAL A N 1
ATOM 665 C CA . VAL A 1 89 ? 7.171 1.936 -14.811 1.00 88.12 89 VAL A CA 1
ATOM 666 C C . VAL A 1 89 ? 7.359 2.644 -13.470 1.00 88.12 89 VAL A C 1
ATOM 668 O O . VAL A 1 89 ? 6.593 2.416 -12.533 1.00 88.12 89 VAL A O 1
ATOM 671 N N . ARG A 1 90 ? 8.415 3.450 -13.309 1.00 86.12 90 ARG A N 1
ATOM 672 C CA . ARG A 1 90 ? 8.757 4.042 -12.009 1.00 86.12 90 ARG A CA 1
ATOM 673 C C . ARG A 1 90 ? 7.675 5.001 -11.521 1.00 86.12 90 ARG A C 1
ATOM 675 O O . ARG A 1 90 ? 7.370 5.002 -10.329 1.00 86.12 90 ARG A O 1
ATOM 682 N N . GLU A 1 91 ? 7.121 5.802 -12.421 1.00 87.56 91 GLU A N 1
ATOM 683 C CA . GLU A 1 91 ? 6.016 6.714 -12.115 1.00 87.56 91 GLU A CA 1
ATOM 684 C C . GLU A 1 91 ? 4.743 5.938 -11.783 1.00 87.56 91 GLU A C 1
ATOM 686 O O . GLU A 1 91 ? 4.135 6.197 -10.748 1.00 87.56 91 GLU A O 1
ATOM 691 N N . ASP A 1 92 ? 4.425 4.894 -12.552 1.00 88.38 92 ASP A N 1
ATOM 692 C CA . ASP A 1 92 ? 3.295 4.002 -12.270 1.00 88.38 92 ASP A CA 1
ATOM 693 C C . ASP A 1 92 ? 3.412 3.362 -10.874 1.00 88.38 92 ASP A C 1
ATOM 695 O O . ASP A 1 92 ? 2.444 3.303 -10.115 1.00 88.38 92 ASP A O 1
ATOM 699 N N . MET A 1 93 ? 4.619 2.942 -10.478 1.00 85.75 93 MET A N 1
ATOM 700 C CA . MET A 1 93 ? 4.888 2.419 -9.132 1.00 85.75 93 MET A CA 1
ATOM 701 C C . MET A 1 93 ? 4.704 3.474 -8.032 1.00 85.75 93 MET A C 1
ATOM 703 O O . MET A 1 93 ? 4.275 3.136 -6.925 1.00 85.75 93 MET A O 1
ATOM 707 N N . LEU A 1 94 ? 5.039 4.740 -8.300 1.00 86.38 94 LEU A N 1
ATOM 708 C CA . LEU A 1 94 ? 4.811 5.843 -7.361 1.00 86.38 94 LEU A CA 1
ATOM 709 C C . LEU A 1 94 ? 3.316 6.145 -7.225 1.00 86.38 94 LEU A C 1
ATOM 711 O O . LEU A 1 94 ? 2.829 6.266 -6.100 1.00 86.38 94 LEU A O 1
ATOM 715 N N . SER A 1 95 ? 2.588 6.185 -8.339 1.00 89.50 95 SER A N 1
ATOM 716 C CA . SER A 1 95 ? 1.136 6.378 -8.367 1.00 89.50 95 SER A CA 1
ATOM 717 C C . SER A 1 95 ? 0.408 5.265 -7.614 1.00 89.50 95 SER A C 1
ATOM 719 O O . SER A 1 95 ? -0.431 5.548 -6.759 1.00 89.50 95 SER A O 1
ATOM 721 N N . LEU A 1 96 ? 0.813 4.003 -7.807 1.00 89.94 96 LEU A N 1
ATOM 722 C CA . LEU A 1 96 ? 0.261 2.864 -7.066 1.00 89.94 96 LEU A CA 1
ATOM 723 C C . LEU A 1 96 ? 0.440 2.995 -5.553 1.00 89.94 96 LEU A C 1
ATOM 725 O O . LEU A 1 96 ? -0.428 2.563 -4.798 1.00 89.94 96 LEU A O 1
ATOM 729 N N . ARG A 1 97 ? 1.535 3.603 -5.082 1.00 84.88 97 ARG A N 1
ATOM 730 C CA . ARG A 1 97 ? 1.722 3.872 -3.648 1.00 84.88 97 ARG A CA 1
ATOM 731 C C . ARG A 1 97 ? 0.699 4.884 -3.122 1.00 84.88 97 ARG A C 1
ATOM 733 O O . ARG A 1 97 ? 0.272 4.748 -1.977 1.00 84.88 97 ARG A O 1
ATOM 740 N N . GLY A 1 98 ? 0.327 5.876 -3.929 1.00 87.94 98 GLY A N 1
ATOM 741 C CA . GLY A 1 98 ? -0.746 6.822 -3.616 1.00 87.94 98 GLY A CA 1
ATOM 742 C C . GLY A 1 98 ? -2.096 6.117 -3.504 1.00 87.94 98 GLY A C 1
ATOM 743 O O . GLY A 1 98 ? -2.714 6.169 -2.441 1.00 87.94 98 GLY A O 1
ATOM 744 N N . GLU A 1 99 ? -2.477 5.365 -4.543 1.00 91.44 99 GLU A N 1
ATOM 745 C CA . GLU A 1 99 ? -3.729 4.587 -4.574 1.00 91.44 99 GLU A CA 1
ATOM 746 C C . GLU A 1 99 ? -3.842 3.627 -3.380 1.00 91.44 99 GLU A C 1
ATOM 748 O O . GLU A 1 99 ? -4.903 3.462 -2.781 1.00 91.44 99 GLU A O 1
ATOM 753 N N . LEU A 1 100 ? -2.726 3.004 -2.996 1.00 89.81 100 LEU A N 1
ATOM 754 C CA . LEU A 1 100 ? -2.646 2.110 -1.848 1.00 89.81 100 LEU A CA 1
ATOM 755 C C . LEU A 1 100 ? -2.996 2.825 -0.534 1.00 89.81 100 LEU A C 1
ATOM 757 O O . LEU A 1 100 ? -3.774 2.305 0.263 1.00 89.81 100 LEU A O 1
ATOM 761 N N . ILE A 1 101 ? -2.419 4.006 -0.291 1.00 87.69 101 ILE A N 1
ATOM 762 C CA . ILE A 1 101 ? -2.673 4.785 0.931 1.00 87.69 101 ILE A CA 1
ATOM 763 C C . ILE A 1 101 ? -4.116 5.283 0.954 1.00 87.69 101 ILE A C 1
ATOM 765 O O . ILE A 1 101 ? -4.753 5.247 2.009 1.00 87.69 101 ILE A O 1
ATOM 769 N N . GLU A 1 102 ? -4.634 5.720 -0.188 1.00 91.56 102 GLU A N 1
ATOM 770 C CA . GLU A 1 102 ? -6.016 6.168 -0.329 1.00 91.56 102 GLU A CA 1
ATOM 771 C C . GLU A 1 102 ? -7.002 5.033 -0.019 1.00 91.56 102 GLU A C 1
ATOM 773 O O . GLU A 1 102 ? -7.861 5.184 0.852 1.00 91.56 102 GLU A O 1
ATOM 778 N N . ALA A 1 103 ? -6.804 3.858 -0.625 1.00 92.69 103 ALA A N 1
ATOM 779 C CA . ALA A 1 103 ? -7.638 2.679 -0.397 1.00 92.69 103 ALA A CA 1
ATOM 780 C C . ALA A 1 103 ? -7.652 2.241 1.076 1.00 92.69 103 ALA A C 1
ATOM 782 O O . ALA A 1 103 ? -8.698 1.868 1.608 1.00 92.69 103 ALA A O 1
ATOM 783 N N . VAL A 1 104 ? -6.506 2.313 1.761 1.00 91.75 104 VAL A N 1
ATOM 784 C CA . VAL A 1 104 ? -6.437 2.029 3.201 1.00 91.75 104 VAL A CA 1
ATOM 785 C C . VAL A 1 104 ? -7.164 3.101 4.017 1.00 91.75 104 VAL A C 1
ATOM 787 O O . VAL A 1 104 ? -7.911 2.772 4.940 1.00 91.75 104 VAL A O 1
ATOM 790 N N . SER A 1 105 ? -6.969 4.377 3.681 1.00 91.50 105 SER A N 1
ATOM 791 C CA . SER A 1 105 ? -7.546 5.507 4.422 1.00 91.50 105 SER A CA 1
ATOM 792 C C . SER A 1 105 ? -9.070 5.576 4.308 1.00 91.50 105 SER A C 1
ATOM 794 O O . SER A 1 105 ? -9.716 6.104 5.205 1.00 91.50 105 SER A O 1
ATOM 796 N N . ALA A 1 106 ? -9.654 4.994 3.258 1.00 93.94 106 ALA A N 1
ATOM 797 C CA . ALA A 1 106 ? -11.103 4.869 3.106 1.00 93.94 106 ALA A CA 1
ATOM 798 C C . ALA A 1 106 ? -11.747 3.869 4.091 1.00 93.94 106 ALA A C 1
ATOM 800 O O . ALA A 1 106 ? -12.948 3.938 4.346 1.00 93.94 106 ALA A O 1
ATOM 801 N N . VAL A 1 107 ? -10.971 2.925 4.638 1.00 94.62 107 VAL A N 1
ATOM 802 C CA . VAL A 1 107 ? -11.470 1.865 5.539 1.00 94.62 107 VAL A CA 1
ATOM 803 C C . VAL A 1 107 ? -11.048 2.100 6.990 1.00 94.62 107 VAL A C 1
ATOM 805 O O . VAL A 1 107 ? -11.760 1.728 7.930 1.00 94.62 107 VAL A O 1
ATOM 808 N N . LEU A 1 108 ? -9.870 2.687 7.184 1.00 93.25 108 LEU A N 1
ATOM 809 C CA . LEU A 1 108 ? -9.272 2.876 8.497 1.00 93.25 108 LEU A CA 1
ATOM 810 C C . LEU A 1 108 ? -9.579 4.245 9.087 1.00 93.25 108 LEU A C 1
ATOM 812 O O . LEU A 1 108 ? -9.726 5.244 8.391 1.00 93.25 108 LEU A O 1
ATOM 816 N N . ARG A 1 109 ? -9.610 4.304 10.419 1.00 93.19 109 ARG A N 1
ATOM 817 C CA . ARG A 1 109 ? -9.674 5.578 11.142 1.00 93.19 109 ARG A CA 1
ATOM 818 C C . ARG A 1 109 ? -8.334 6.305 11.025 1.00 93.19 109 ARG A C 1
ATOM 820 O O . ARG A 1 109 ? -7.287 5.661 10.957 1.00 93.19 109 ARG A O 1
ATOM 827 N N . ALA A 1 110 ? -8.342 7.633 11.134 1.00 89.75 110 ALA A N 1
ATOM 828 C CA . ALA A 1 110 ? -7.128 8.454 11.042 1.00 89.75 110 ALA A CA 1
ATOM 829 C C . ALA A 1 110 ? -5.989 7.970 11.966 1.00 89.75 110 ALA A C 1
ATOM 831 O O . ALA A 1 110 ? -4.851 7.826 11.528 1.00 89.75 110 ALA A O 1
ATOM 832 N N . ALA A 1 111 ? -6.299 7.615 13.219 1.00 89.12 111 ALA A N 1
ATOM 833 C CA . ALA A 1 111 ? -5.303 7.093 14.160 1.00 89.12 111 ALA A CA 1
ATOM 834 C C . ALA A 1 111 ? -4.667 5.760 13.706 1.00 89.12 111 ALA A C 1
ATOM 836 O O . ALA A 1 111 ? -3.474 5.544 13.909 1.00 89.12 111 ALA A O 1
ATOM 837 N N . GLN A 1 112 ? -5.443 4.875 13.072 1.00 90.31 112 GLN A N 1
ATOM 838 C CA . GLN A 1 112 ? -4.947 3.603 12.531 1.00 90.31 112 GLN A CA 1
ATOM 839 C C . GLN A 1 112 ? -4.057 3.843 11.300 1.00 90.31 112 GLN A C 1
ATOM 841 O O . GLN A 1 112 ? -3.019 3.199 11.152 1.00 90.31 112 GLN A O 1
ATOM 846 N N . VAL A 1 113 ? -4.410 4.821 10.457 1.00 90.00 113 VAL A N 1
ATOM 847 C CA . VAL A 1 113 ? -3.598 5.237 9.301 1.00 90.00 113 VAL A CA 1
ATOM 848 C C . VAL A 1 113 ? -2.242 5.795 9.739 1.00 90.00 113 VAL A C 1
ATOM 850 O O . VAL A 1 113 ? -1.213 5.424 9.175 1.00 90.00 113 VAL A O 1
ATOM 853 N N . GLU A 1 114 ? -2.203 6.651 10.761 1.00 89.62 114 GLU A N 1
ATOM 854 C CA . GLU A 1 114 ? -0.942 7.216 11.262 1.00 89.62 114 GLU A CA 1
ATOM 855 C C . GLU A 1 114 ? -0.023 6.151 11.880 1.00 89.62 114 GLU A C 1
ATOM 857 O O . GLU A 1 114 ? 1.194 6.156 11.648 1.00 89.62 114 GLU A O 1
ATOM 862 N N . ARG A 1 115 ? -0.590 5.166 12.589 1.00 88.31 115 ARG A N 1
ATOM 863 C CA . ARG A 1 115 ? 0.179 4.003 13.065 1.00 88.31 115 ARG A CA 1
ATOM 864 C C . ARG A 1 115 ? 0.773 3.210 11.909 1.00 88.31 115 ARG A C 1
ATOM 866 O O . ARG A 1 115 ? 1.979 2.955 11.909 1.00 88.31 115 ARG A O 1
ATOM 873 N N . LEU A 1 116 ? -0.034 2.903 10.894 1.00 87.44 116 LEU A N 1
ATOM 874 C CA . LEU A 1 116 ? 0.428 2.207 9.696 1.00 87.44 116 LEU A CA 1
ATOM 875 C C . LEU A 1 116 ? 1.593 2.954 9.028 1.00 87.44 116 LEU A C 1
ATOM 877 O O . LEU A 1 116 ? 2.634 2.357 8.749 1.00 87.44 116 LEU A O 1
ATOM 881 N N . LYS A 1 117 ? 1.468 4.272 8.819 1.00 86.31 117 LYS A N 1
ATOM 882 C CA . LYS A 1 117 ? 2.545 5.104 8.252 1.00 86.31 117 LYS A CA 1
ATOM 883 C C . LYS A 1 117 ? 3.828 5.014 9.076 1.00 86.31 117 LYS A C 1
ATOM 885 O O . LYS A 1 117 ? 4.904 4.811 8.509 1.00 86.31 117 LYS A O 1
ATOM 890 N N . THR A 1 118 ? 3.713 5.110 10.397 1.00 87.88 118 THR A N 1
ATOM 891 C CA . THR A 1 118 ? 4.845 5.003 11.329 1.00 87.88 118 THR A CA 1
ATOM 892 C C . THR A 1 118 ? 5.542 3.649 11.208 1.00 87.88 118 THR A C 1
ATOM 894 O O . THR A 1 118 ? 6.770 3.572 11.136 1.00 87.88 118 THR A O 1
ATOM 897 N N . GLN A 1 119 ? 4.770 2.567 11.130 1.00 84.12 119 GLN A N 1
ATOM 898 C CA . GLN A 1 119 ? 5.299 1.213 10.991 1.00 84.12 119 GLN A CA 1
ATOM 899 C C . GLN A 1 119 ? 6.016 1.018 9.650 1.00 84.12 119 GLN A C 1
ATOM 901 O O . GLN A 1 119 ? 7.141 0.512 9.619 1.00 84.12 119 GLN A O 1
ATOM 906 N N . MET A 1 120 ? 5.432 1.510 8.551 1.00 83.56 120 MET A N 1
ATOM 907 C CA . MET A 1 120 ? 6.074 1.482 7.233 1.00 83.56 120 MET A CA 1
ATOM 908 C C . MET A 1 120 ? 7.388 2.272 7.214 1.00 83.56 120 MET A C 1
ATOM 910 O O . MET A 1 120 ? 8.371 1.814 6.632 1.00 83.56 120 MET A O 1
ATOM 914 N N . GLN A 1 121 ? 7.438 3.441 7.862 1.00 84.00 121 GLN A N 1
ATOM 915 C CA . GLN A 1 121 ? 8.666 4.234 7.972 1.00 84.00 121 GLN A CA 1
ATOM 916 C C . GLN A 1 121 ? 9.754 3.482 8.745 1.00 84.00 121 GLN A C 1
ATOM 918 O O . GLN A 1 121 ? 10.894 3.408 8.284 1.00 84.00 121 GLN A O 1
ATOM 923 N N . ARG A 1 122 ? 9.406 2.858 9.877 1.00 82.94 122 ARG A N 1
ATOM 924 C CA . ARG A 1 122 ? 10.339 2.019 10.649 1.00 82.94 122 ARG A CA 1
ATOM 925 C C . ARG A 1 122 ? 10.858 0.846 9.819 1.00 82.94 122 ARG A C 1
ATOM 927 O O . ARG A 1 122 ? 1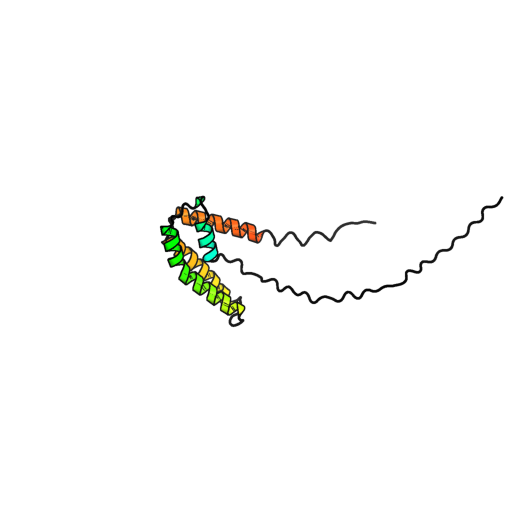2.049 0.541 9.861 1.00 82.94 122 ARG A O 1
ATOM 934 N N . GLN A 1 123 ? 9.993 0.199 9.040 1.00 77.06 123 GLN A N 1
ATOM 935 C CA . GLN A 1 123 ? 10.402 -0.897 8.166 1.00 77.06 123 GLN A CA 1
ATOM 936 C C . GLN A 1 123 ? 11.339 -0.419 7.046 1.00 77.06 123 GLN A C 1
ATOM 938 O O . GLN A 1 123 ? 12.349 -1.070 6.776 1.00 77.06 123 GLN A O 1
ATOM 943 N N . ALA A 1 124 ? 11.056 0.735 6.439 1.00 75.94 124 ALA A N 1
ATOM 944 C CA . ALA A 1 124 ? 11.917 1.333 5.422 1.00 75.94 124 ALA A CA 1
ATOM 945 C C . ALA A 1 124 ? 13.315 1.665 5.976 1.00 75.94 124 ALA A C 1
ATOM 947 O O . ALA A 1 124 ? 14.320 1.381 5.326 1.00 75.94 124 ALA A O 1
ATOM 948 N N . GLN A 1 125 ? 13.392 2.188 7.204 1.00 75.44 125 GLN A N 1
ATOM 949 C CA . GLN A 1 125 ? 14.663 2.471 7.883 1.00 75.44 125 GLN A CA 1
ATOM 950 C C . GLN A 1 125 ? 15.471 1.191 8.145 1.00 75.44 125 GLN A C 1
ATOM 952 O O . GLN A 1 125 ? 16.680 1.158 7.914 1.00 75.44 125 GLN A O 1
ATOM 957 N N . ARG A 1 126 ? 14.806 0.101 8.549 1.00 69.00 126 ARG A N 1
ATOM 958 C CA . ARG A 1 126 ? 15.452 -1.206 8.771 1.00 69.00 126 ARG A CA 1
ATOM 959 C C . ARG A 1 126 ? 15.937 -1.859 7.471 1.00 69.00 126 ARG A C 1
ATOM 961 O O . ARG A 1 126 ? 16.994 -2.480 7.468 1.00 69.00 126 ARG A O 1
ATOM 968 N N . GLY A 1 127 ? 15.212 -1.687 6.365 1.00 58.88 127 GLY A N 1
ATOM 969 C CA . GLY A 1 127 ? 15.603 -2.194 5.043 1.00 58.88 127 GLY A CA 1
ATOM 970 C C . GLY A 1 127 ? 16.699 -1.379 4.341 1.00 58.88 127 GLY A C 1
ATOM 971 O O . GLY A 1 127 ? 17.377 -1.899 3.456 1.00 58.88 127 GLY A O 1
ATOM 972 N N . GLY A 1 128 ? 16.900 -0.116 4.732 1.00 53.81 128 GLY A N 1
ATOM 973 C CA . GLY A 1 128 ? 17.924 0.773 4.165 1.00 53.81 128 GLY A CA 1
ATOM 974 C C . GLY A 1 128 ? 19.306 0.677 4.825 1.00 53.81 128 GLY A C 1
ATOM 975 O O . GLY A 1 128 ? 20.304 1.046 4.208 1.00 53.81 128 GLY A O 1
ATOM 976 N N . GLY A 1 129 ? 19.394 0.153 6.052 1.00 46.25 129 GLY A N 1
ATOM 977 C CA . GLY A 1 129 ? 20.619 0.181 6.868 1.00 46.25 129 GLY A CA 1
ATOM 978 C C . GLY A 1 129 ? 21.708 -0.832 6.493 1.00 46.25 129 GLY A C 1
ATOM 979 O O . GLY A 1 129 ? 22.827 -0.746 6.991 1.00 46.25 129 GLY A O 1
ATOM 980 N N . GLN A 1 130 ? 21.429 -1.781 5.597 1.00 44.12 130 GLN A N 1
ATOM 981 C CA . GLN A 1 130 ? 22.330 -2.902 5.294 1.00 44.12 130 GLN A CA 1
ATOM 982 C C . GLN A 1 130 ? 23.004 -2.789 3.921 1.00 44.12 130 GLN A C 1
ATOM 984 O O . GLN A 1 130 ? 23.323 -3.788 3.283 1.00 44.12 130 GLN A O 1
ATOM 989 N N . ARG A 1 131 ? 23.226 -1.562 3.434 1.00 48.34 131 ARG A N 1
ATOM 990 C CA . ARG A 1 131 ? 23.966 -1.318 2.183 1.00 48.34 131 ARG A CA 1
ATOM 991 C C . ARG A 1 131 ? 25.298 -0.584 2.361 1.00 48.34 131 ARG A C 1
ATOM 993 O O . ARG A 1 131 ? 25.988 -0.382 1.372 1.00 48.34 131 ARG A O 1
ATOM 1000 N N . GLY A 1 132 ? 25.678 -0.237 3.595 1.00 44.84 132 GLY A N 1
ATOM 1001 C CA . GLY A 1 132 ? 26.876 0.568 3.874 1.00 44.84 132 GLY A CA 1
ATOM 1002 C C . GLY A 1 132 ? 28.003 -0.097 4.673 1.00 44.84 132 GLY A C 1
ATOM 1003 O O . GLY A 1 132 ? 29.057 0.506 4.795 1.00 44.84 132 GLY A O 1
ATOM 1004 N N . GLN A 1 133 ? 27.834 -1.302 5.235 1.00 44.00 133 GLN A N 1
ATOM 1005 C CA . GLN A 1 133 ? 28.779 -1.819 6.256 1.00 44.00 133 GLN A CA 1
ATOM 1006 C C . GLN A 1 133 ? 29.328 -3.231 6.000 1.00 44.00 133 GLN A C 1
ATOM 1008 O O . GLN A 1 133 ? 29.883 -3.861 6.894 1.00 44.00 133 GLN A O 1
ATOM 1013 N N . ARG A 1 134 ? 29.244 -3.735 4.763 1.00 45.84 134 ARG A N 1
ATOM 1014 C CA . ARG A 1 134 ? 29.928 -4.981 4.360 1.00 45.84 134 ARG A CA 1
ATOM 1015 C C . ARG A 1 134 ? 30.815 -4.774 3.131 1.00 45.84 134 ARG A C 1
ATOM 1017 O O . ARG A 1 134 ? 30.790 -5.566 2.199 1.00 45.84 134 ARG A O 1
ATOM 1024 N N . GLY A 1 135 ? 31.553 -3.663 3.130 1.00 45.78 135 GLY A N 1
ATOM 1025 C CA . GLY A 1 135 ? 32.577 -3.327 2.132 1.00 45.78 135 GLY A CA 1
ATOM 1026 C C . GLY A 1 135 ? 33.904 -2.828 2.725 1.00 45.78 135 GLY A C 1
ATOM 1027 O O . GLY A 1 135 ? 34.825 -2.537 1.975 1.00 45.78 135 GLY A O 1
ATOM 1028 N N . GLN A 1 136 ? 34.036 -2.752 4.054 1.00 44.22 136 GLN A N 1
ATOM 1029 C CA . GLN A 1 136 ? 35.267 -2.336 4.739 1.00 44.22 136 GLN A CA 1
ATOM 1030 C C . GLN A 1 136 ? 35.601 -3.313 5.878 1.00 44.22 136 GLN A C 1
ATOM 1032 O O . GLN A 1 136 ? 35.474 -3.017 7.060 1.00 44.22 136 GLN A O 1
ATOM 1037 N N . ARG A 1 137 ? 35.999 -4.534 5.525 1.00 46.09 137 ARG A N 1
ATOM 1038 C CA . ARG A 1 137 ? 36.816 -5.391 6.399 1.00 46.09 137 ARG A CA 1
ATOM 1039 C C . ARG A 1 137 ? 37.644 -6.298 5.499 1.00 46.09 137 ARG A C 1
ATOM 1041 O O . ARG A 1 137 ? 37.209 -7.373 5.110 1.00 46.09 137 ARG A O 1
ATOM 1048 N N . GLY A 1 138 ? 38.793 -5.775 5.092 1.00 42.34 138 GLY A N 1
ATOM 1049 C CA . GLY A 1 138 ? 39.738 -6.444 4.200 1.00 42.34 138 GLY A CA 1
ATOM 1050 C C . GLY A 1 138 ? 40.740 -5.466 3.593 1.00 42.34 138 GLY A C 1
ATOM 1051 O O . GLY A 1 138 ? 41.033 -5.544 2.412 1.00 42.34 138 GLY A O 1
ATOM 1052 N N . GLY A 1 139 ? 41.191 -4.487 4.374 1.00 48.03 139 GLY A N 1
ATOM 1053 C CA . GLY A 1 139 ? 42.150 -3.481 3.932 1.00 48.03 139 GLY A CA 1
ATOM 1054 C C . GLY A 1 139 ? 42.735 -2.792 5.152 1.00 48.03 139 GLY A C 1
ATOM 1055 O O . GLY A 1 139 ? 42.227 -1.761 5.574 1.00 48.03 139 GLY A O 1
ATOM 1056 N N . GLY A 1 140 ? 43.734 -3.420 5.770 1.00 44.16 140 GLY A N 1
ATOM 1057 C CA . GLY A 1 140 ? 44.479 -2.822 6.876 1.00 44.16 140 GLY A CA 1
ATOM 1058 C C . GLY A 1 140 ? 45.083 -3.843 7.837 1.00 44.16 140 GLY A C 1
ATOM 1059 O O . GLY A 1 140 ? 44.369 -4.408 8.661 1.00 44.16 140 GLY A O 1
ATOM 1060 N N . GLY A 1 141 ? 46.404 -4.009 7.752 1.00 37.84 141 GLY A N 1
ATOM 1061 C CA . GLY A 1 141 ? 47.262 -4.646 8.759 1.00 37.84 141 GLY A CA 1
ATOM 1062 C C . GLY A 1 141 ? 48.214 -5.661 8.124 1.00 37.84 141 GLY A C 1
ATOM 1063 O O . GLY A 1 141 ? 47.750 -6.622 7.529 1.00 37.84 141 GLY A O 1
ATOM 1064 N N . GLY A 1 142 ? 49.537 -5.541 8.174 1.00 38.06 142 GLY A N 1
ATOM 1065 C CA . GLY A 1 142 ? 50.472 -4.565 8.743 1.00 38.06 142 GLY A CA 1
ATOM 1066 C C . GLY A 1 142 ? 51.799 -4.745 7.978 1.00 38.06 142 GLY A C 1
ATOM 1067 O O . GLY A 1 142 ? 52.014 -5.778 7.359 1.00 38.06 142 GLY A O 1
ATOM 1068 N N . GLY A 1 143 ? 52.660 -3.743 7.849 1.00 40.75 143 GLY A N 1
ATOM 1069 C CA . GLY A 1 143 ? 53.437 -3.241 8.973 1.00 40.75 143 GLY A CA 1
ATOM 1070 C C . GLY A 1 143 ? 54.724 -4.056 9.148 1.00 40.75 143 GLY A C 1
ATOM 1071 O O . GLY A 1 143 ? 54.813 -4.823 10.103 1.00 40.75 143 GLY A O 1
ATOM 1072 N N . ARG A 1 144 ? 55.676 -3.897 8.219 1.00 40.38 144 ARG A N 1
ATOM 1073 C CA . ARG A 1 144 ? 57.124 -3.691 8.419 1.00 40.38 144 ARG A CA 1
ATOM 1074 C C . ARG A 1 144 ? 57.788 -3.446 7.069 1.00 40.38 144 ARG A C 1
ATOM 1076 O O . ARG A 1 144 ? 57.432 -4.171 6.119 1.00 40.38 144 ARG A O 1
#

Sequence (144 aa):
MKRLITLGLLALTFALVTEVLAQPGGGGRRRGGGGVNASQILGMLAFDAESNITDDQLVKLRAALKPVHQKQTDLLRSVRSGERDFQDVREDMLSLRGELIEAVSAVLRAAQVERLKTQMQRQAQRGGGQRGQRGQRGGGGGGR